Protein AF-A0A537RU06-F1 (afdb_monomer_lite)

Foldseek 3Di:
DDWDWAQQPQFRFIWTWDADPVGIDIDGDVVSCVVRVVDPVCPDPCVSVDPPPDPDPPPDD

Sequence (61 aa):
MPARTITCPDCGLVLRVSRNDTGSTLLYDAGDWQRRCKRIDLDNPAWCLIRRDGTHPKKEK

Radius of gyration: 13.03 Å; chains: 1; bounding box: 24×23×44 Å

pLDDT: mean 70.73, std 13.08, range [44.44, 86.88]

Secondary structure (DSSP, 8-state):
-PPEEEE-TTT--EEEEEEETTEEEEE--HHHHHHH---TT-SSGGGGGS--SS-S-----

Structure (mmCIF, N/CA/C/O backbone):
data_AF-A0A537RU06-F1
#
_entry.id   AF-A0A537RU06-F1
#
loop_
_atom_site.group_PDB
_atom_site.id
_atom_site.type_symbol
_atom_site.label_atom_id
_atom_site.label_alt_id
_atom_site.label_comp_id
_atom_site.label_asym_id
_atom_site.label_entity_id
_atom_site.label_seq_id
_atom_site.pdbx_PDB_ins_code
_atom_site.Cartn_x
_atom_site.Cartn_y
_atom_site.Cartn_z
_atom_site.occupancy
_atom_site.B_iso_or_equiv
_atom_site.auth_seq_id
_atom_site.auth_comp_id
_atom_site.auth_asym_id
_atom_site.auth_atom_id
_atom_site.pdbx_PDB_model_num
ATOM 1 N N . MET A 1 1 ? 2.376 -10.902 -17.175 1.00 49.31 1 MET A N 1
ATOM 2 C CA . MET A 1 1 ? 2.129 -11.728 -15.968 1.00 49.31 1 MET A CA 1
ATOM 3 C C . MET A 1 1 ? 0.836 -11.255 -15.310 1.00 49.31 1 MET A C 1
ATOM 5 O O . MET A 1 1 ? 0.601 -10.053 -15.350 1.00 49.31 1 MET A O 1
ATOM 9 N N . PRO A 1 2 ? -0.024 -12.134 -14.767 1.00 57.47 2 PRO A N 1
ATOM 10 C CA . PRO A 1 2 ? -1.315 -11.716 -14.219 1.00 57.47 2 PRO A CA 1
ATOM 11 C C . PRO A 1 2 ? -1.125 -10.848 -12.968 1.00 57.47 2 PRO A C 1
ATOM 13 O O . PRO A 1 2 ? -0.387 -11.221 -12.054 1.00 57.47 2 PRO A O 1
ATOM 16 N N . ALA A 1 3 ? -1.794 -9.694 -12.930 1.00 65.56 3 ALA A N 1
ATOM 17 C CA . ALA A 1 3 ? -1.861 -8.856 -11.739 1.00 65.56 3 ALA A CA 1
ATOM 18 C C . ALA A 1 3 ? -2.576 -9.629 -10.620 1.00 65.56 3 ALA A C 1
ATOM 20 O O . ALA A 1 3 ? -3.681 -10.139 -10.815 1.00 65.56 3 ALA A O 1
ATOM 21 N N . ARG A 1 4 ? -1.945 -9.745 -9.447 1.00 79.06 4 ARG A N 1
ATOM 22 C CA . ARG A 1 4 ? -2.551 -10.410 -8.285 1.00 79.06 4 ARG A CA 1
ATOM 23 C C . ARG A 1 4 ? -3.326 -9.387 -7.478 1.00 79.06 4 ARG A C 1
ATOM 25 O O . ARG A 1 4 ? -2.756 -8.395 -7.050 1.00 79.06 4 ARG A O 1
ATOM 32 N N . THR A 1 5 ? -4.605 -9.642 -7.243 1.00 83.19 5 THR A N 1
ATOM 33 C CA . THR A 1 5 ? -5.413 -8.807 -6.350 1.00 83.19 5 THR A CA 1
ATOM 34 C C . THR A 1 5 ? -5.458 -9.457 -4.974 1.00 83.19 5 THR A C 1
ATOM 36 O O . THR A 1 5 ? -5.709 -10.656 -4.869 1.00 83.19 5 THR A O 1
ATOM 39 N N . ILE A 1 6 ? -5.170 -8.685 -3.932 1.00 80.81 6 ILE A N 1
ATOM 40 C CA . ILE A 1 6 ? -5.120 -9.125 -2.541 1.00 80.81 6 ILE A CA 1
ATOM 41 C C . ILE A 1 6 ? -5.991 -8.179 -1.733 1.00 80.81 6 ILE A C 1
ATOM 43 O O . ILE A 1 6 ? -5.819 -6.965 -1.788 1.00 80.81 6 ILE A O 1
ATOM 47 N N . THR A 1 7 ? -6.921 -8.735 -0.972 1.00 83.38 7 THR A N 1
ATOM 48 C CA . THR A 1 7 ? -7.731 -7.956 -0.042 1.00 83.38 7 THR A CA 1
ATOM 49 C C . THR A 1 7 ? -7.060 -7.982 1.321 1.00 83.38 7 THR A C 1
ATOM 51 O O . THR A 1 7 ? -6.763 -9.053 1.847 1.00 83.38 7 THR A O 1
ATOM 54 N N . CYS A 1 8 ? -6.812 -6.807 1.887 1.00 77.94 8 CYS A N 1
ATOM 55 C CA . CYS A 1 8 ? -6.235 -6.657 3.209 1.00 77.94 8 CYS A CA 1
ATOM 56 C C . CYS A 1 8 ? -7.163 -7.296 4.253 1.00 77.94 8 CYS A C 1
ATOM 58 O O . CYS A 1 8 ? -8.322 -6.881 4.344 1.00 77.94 8 CYS A O 1
ATOM 60 N N . PRO A 1 9 ? -6.690 -8.261 5.057 1.00 75.75 9 PRO A N 1
ATOM 61 C CA . PRO A 1 9 ? -7.531 -8.929 6.048 1.00 75.75 9 PRO A CA 1
ATOM 62 C C . PRO A 1 9 ? -7.934 -8.002 7.203 1.00 75.75 9 PRO A C 1
ATOM 64 O O . PRO A 1 9 ? -9.004 -8.176 7.774 1.00 75.75 9 PRO A O 1
ATOM 67 N N . ASP A 1 10 ? -7.112 -6.999 7.527 1.00 73.50 10 ASP A N 1
ATOM 68 C CA . ASP A 1 10 ? -7.364 -6.079 8.641 1.00 73.50 10 ASP A CA 1
ATOM 69 C C . ASP A 1 10 ? -8.434 -5.019 8.331 1.00 73.50 10 ASP A C 1
ATOM 71 O O . ASP A 1 10 ? -9.261 -4.714 9.185 1.00 73.50 10 ASP A O 1
ATOM 75 N N . CYS A 1 11 ? -8.410 -4.425 7.132 1.00 77.31 11 CYS A N 1
ATOM 76 C CA . CYS A 1 11 ? -9.262 -3.274 6.794 1.00 77.31 11 CYS A CA 1
ATOM 77 C C . CYS A 1 11 ? -10.090 -3.450 5.512 1.00 77.31 11 CYS A C 1
ATOM 79 O O . CYS A 1 11 ? -10.812 -2.540 5.105 1.00 77.31 11 CYS A O 1
ATOM 81 N N . GLY A 1 12 ? -9.988 -4.603 4.844 1.00 79.69 12 GLY A N 1
ATOM 82 C CA . GLY A 1 12 ? -10.734 -4.896 3.619 1.00 79.69 12 GLY A CA 1
ATOM 83 C C . GLY A 1 12 ? -10.309 -4.070 2.400 1.00 79.69 12 GLY A C 1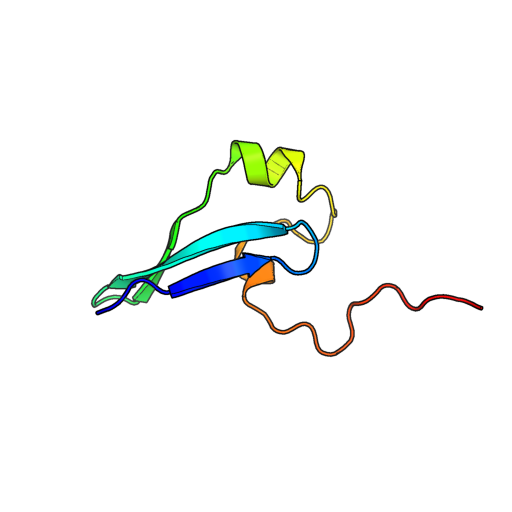
ATOM 84 O O . GLY A 1 12 ? -11.047 -4.024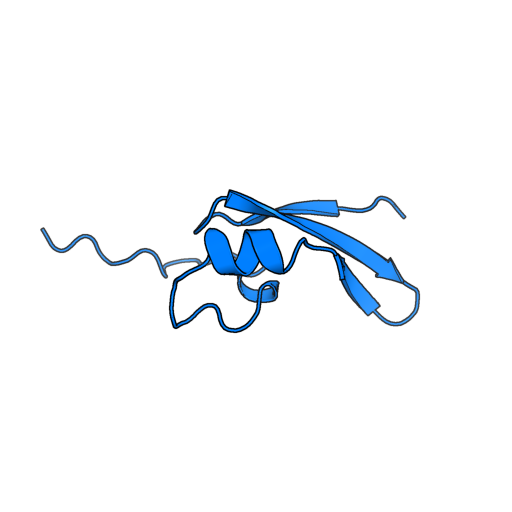 1.417 1.00 79.69 12 GLY A O 1
ATOM 85 N N . LEU A 1 13 ? -9.159 -3.388 2.455 1.00 85.06 13 LEU A N 1
ATOM 86 C CA . LEU A 1 13 ? -8.611 -2.635 1.326 1.00 85.06 13 LEU A CA 1
ATOM 87 C C . LEU A 1 13 ? -8.186 -3.586 0.206 1.00 85.06 13 LEU A C 1
ATOM 89 O O . LEU A 1 13 ? -7.493 -4.568 0.454 1.00 85.06 13 LEU A O 1
ATOM 93 N N . VAL A 1 14 ? -8.532 -3.261 -1.034 1.00 85.25 14 VAL A N 1
ATOM 94 C CA . VAL A 1 14 ? -8.103 -4.038 -2.198 1.00 85.25 14 VAL A CA 1
ATOM 95 C C . VAL A 1 14 ? -6.773 -3.499 -2.723 1.00 85.25 14 VAL A C 1
ATOM 97 O O . VAL A 1 14 ? -6.681 -2.356 -3.161 1.00 85.25 14 VAL A O 1
ATOM 100 N N . LEU A 1 15 ? -5.750 -4.347 -2.712 1.00 83.62 15 LEU A N 1
ATOM 101 C CA . LEU A 1 15 ? -4.415 -4.076 -3.235 1.00 83.62 15 LEU A CA 1
ATOM 102 C C . LEU A 1 15 ? -4.199 -4.875 -4.513 1.00 83.62 15 LEU A C 1
ATOM 104 O O . LEU A 1 15 ? -4.454 -6.077 -4.567 1.00 83.62 15 LEU A O 1
ATOM 108 N N . ARG A 1 16 ? -3.688 -4.225 -5.550 1.00 86.88 16 ARG A N 1
ATOM 109 C CA . ARG A 1 16 ? -3.274 -4.879 -6.790 1.00 86.88 16 ARG A CA 1
ATOM 110 C C . ARG A 1 16 ? -1.757 -4.934 -6.836 1.00 86.88 16 ARG A C 1
ATOM 112 O O . ARG A 1 16 ? -1.085 -3.913 -6.808 1.00 86.88 16 ARG A O 1
ATOM 119 N N . VAL A 1 17 ? -1.211 -6.135 -6.918 1.00 83.25 17 VAL A N 1
ATOM 120 C CA . VAL A 1 17 ? 0.217 -6.382 -7.087 1.00 83.25 17 VAL A CA 1
ATOM 121 C C . VAL A 1 17 ? 0.502 -6.513 -8.575 1.00 83.25 17 VAL A C 1
ATOM 123 O O . VAL A 1 17 ? 0.063 -7.472 -9.218 1.00 83.25 17 VAL A O 1
ATOM 126 N N . SER A 1 18 ? 1.258 -5.559 -9.109 1.00 83.38 18 SER A N 1
ATOM 127 C CA . SER A 1 18 ? 1.834 -5.643 -10.448 1.00 83.38 18 SER A CA 1
ATOM 128 C C . SER A 1 18 ? 3.289 -6.083 -10.338 1.00 83.38 18 SER A C 1
ATOM 130 O O . SER A 1 18 ? 4.066 -5.470 -9.608 1.00 83.38 18 SER A O 1
ATOM 132 N N . ARG A 1 19 ? 3.670 -7.156 -11.036 1.00 77.56 19 ARG A N 1
ATOM 133 C CA . ARG A 1 19 ? 5.076 -7.565 -11.161 1.00 77.56 19 ARG A CA 1
ATOM 134 C C . ARG A 1 19 ? 5.667 -6.949 -12.419 1.00 77.56 19 ARG A C 1
ATOM 136 O O . ARG A 1 19 ? 5.162 -7.207 -13.508 1.00 77.56 19 ARG A O 1
ATOM 143 N N . ASN A 1 20 ? 6.740 -6.194 -12.235 1.00 77.00 20 ASN A N 1
ATOM 144 C CA . ASN A 1 20 ? 7.582 -5.650 -13.290 1.00 77.00 20 ASN A CA 1
ATOM 145 C C . ASN A 1 20 ? 8.962 -6.322 -13.225 1.00 77.00 20 ASN A C 1
ATOM 147 O O . ASN A 1 20 ? 9.284 -6.996 -12.246 1.00 77.00 20 ASN A O 1
ATOM 151 N N . ASP A 1 21 ? 9.785 -6.112 -14.250 1.00 75.06 21 ASP A N 1
ATOM 152 C CA . ASP A 1 21 ? 11.121 -6.721 -14.371 1.00 75.06 21 ASP A CA 1
ATOM 153 C C . ASP A 1 21 ? 12.037 -6.409 -13.168 1.00 75.06 21 ASP A C 1
ATOM 155 O O . ASP A 1 21 ? 12.852 -7.222 -12.750 1.00 75.06 21 ASP A O 1
ATOM 159 N N . THR A 1 22 ? 11.834 -5.246 -12.542 1.00 75.06 22 THR A N 1
ATOM 160 C CA . THR A 1 22 ? 12.630 -4.746 -11.410 1.00 75.06 22 THR A CA 1
ATOM 161 C C . THR A 1 22 ? 12.038 -5.084 -10.034 1.00 75.06 22 THR A C 1
ATOM 163 O O . THR A 1 22 ? 12.655 -4.782 -9.015 1.00 75.06 22 THR A O 1
ATOM 166 N N . GLY A 1 23 ? 10.836 -5.672 -9.956 1.00 76.81 23 GLY A N 1
ATOM 167 C CA . GLY A 1 23 ? 10.205 -5.978 -8.669 1.00 76.81 23 GLY A CA 1
ATOM 168 C C . GLY A 1 23 ? 8.677 -6.033 -8.674 1.00 76.81 23 GLY A C 1
ATOM 169 O O . GLY A 1 23 ? 8.025 -6.179 -9.703 1.00 76.81 23 GLY A O 1
ATOM 170 N N . SER A 1 24 ? 8.086 -5.949 -7.480 1.00 79.88 24 SER A N 1
ATOM 171 C CA . SER A 1 24 ? 6.629 -5.937 -7.296 1.00 79.88 24 SER A CA 1
ATOM 172 C C . SER A 1 24 ? 6.170 -4.560 -6.825 1.00 79.88 24 SER A C 1
ATOM 174 O O . SER A 1 24 ? 6.634 -4.076 -5.798 1.00 79.88 24 SER A O 1
ATOM 176 N N . THR A 1 25 ? 5.241 -3.950 -7.554 1.00 81.69 25 THR A N 1
ATOM 177 C CA . THR A 1 25 ? 4.621 -2.670 -7.201 1.00 81.69 25 THR A CA 1
ATOM 178 C C . THR A 1 25 ? 3.210 -2.907 -6.677 1.00 81.69 25 THR A C 1
ATOM 180 O O . THR A 1 25 ? 2.444 -3.692 -7.242 1.00 81.69 25 THR A O 1
ATOM 183 N N . LEU A 1 26 ? 2.866 -2.207 -5.598 1.00 81.12 26 LEU A N 1
ATOM 184 C CA . LEU A 1 26 ? 1.523 -2.179 -5.035 1.00 81.12 26 LEU A CA 1
ATOM 185 C C . LEU A 1 26 ? 0.740 -1.000 -5.600 1.00 81.12 26 LEU A C 1
ATOM 187 O O . LEU A 1 26 ? 1.153 0.148 -5.481 1.00 81.12 26 LEU A O 1
ATOM 191 N N . LEU A 1 27 ? -0.409 -1.301 -6.187 1.00 85.25 27 LEU A N 1
ATOM 192 C CA . LEU A 1 27 ? -1.396 -0.344 -6.658 1.00 85.25 27 LEU A CA 1
ATOM 193 C C . LEU A 1 27 ? -2.596 -0.408 -5.714 1.00 85.25 27 LEU A C 1
ATOM 195 O O . LEU A 1 27 ? -3.226 -1.457 -5.568 1.00 85.25 27 LEU A O 1
ATOM 199 N N . TYR A 1 28 ? -2.903 0.705 -5.062 1.00 82.88 28 TYR A N 1
ATOM 200 C CA . TYR A 1 28 ? -4.014 0.837 -4.126 1.00 82.88 28 TYR A CA 1
ATOM 201 C C . TYR A 1 28 ? -4.521 2.275 -4.124 1.00 82.88 28 TYR A C 1
ATOM 203 O O . TYR A 1 28 ? -3.804 3.195 -4.518 1.00 82.88 28 TYR A O 1
ATOM 211 N N . ASP A 1 29 ? -5.756 2.466 -3.671 1.00 85.38 29 ASP A N 1
ATOM 212 C CA . ASP A 1 29 ? -6.299 3.801 -3.456 1.00 85.38 29 ASP A CA 1
ATOM 213 C C . ASP A 1 29 ? -5.834 4.320 -2.090 1.00 85.38 29 ASP A C 1
ATOM 215 O O . ASP A 1 29 ? -6.200 3.779 -1.045 1.00 85.38 29 ASP A O 1
ATOM 219 N N . ALA A 1 30 ? -4.969 5.336 -2.095 1.00 81.06 30 ALA A N 1
ATOM 220 C CA . ALA A 1 30 ? -4.405 5.892 -0.867 1.00 81.06 30 ALA A CA 1
ATOM 221 C C . ALA A 1 30 ? -5.469 6.572 0.012 1.00 81.06 30 ALA A C 1
ATOM 223 O O . ALA A 1 30 ? -5.359 6.539 1.238 1.00 81.06 30 ALA A O 1
ATOM 224 N N . GLY A 1 31 ? -6.517 7.142 -0.594 1.00 83.12 31 GLY A N 1
ATOM 225 C CA . GLY A 1 31 ? -7.624 7.758 0.134 1.00 83.12 31 GLY A CA 1
ATOM 226 C C . GLY A 1 31 ? -8.499 6.719 0.835 1.00 83.12 31 GLY A C 1
ATOM 227 O O . GLY A 1 31 ? -8.838 6.879 2.007 1.00 83.12 31 GLY A O 1
ATOM 228 N N . ASP A 1 32 ? -8.830 5.624 0.152 1.00 82.12 32 ASP A N 1
ATOM 229 C CA . ASP A 1 32 ? -9.542 4.479 0.722 1.00 82.12 32 ASP A CA 1
ATOM 230 C C . ASP A 1 32 ? -8.692 3.785 1.792 1.00 82.12 32 ASP A C 1
ATOM 232 O O . ASP A 1 32 ? -9.208 3.439 2.855 1.00 82.12 32 ASP A O 1
ATOM 236 N N . TRP A 1 33 ? -7.376 3.676 1.581 1.00 79.19 33 TRP A N 1
ATOM 237 C CA . TRP A 1 33 ? -6.446 3.175 2.592 1.00 79.19 33 TRP A CA 1
ATOM 238 C C . TRP A 1 33 ? -6.459 4.039 3.855 1.00 79.19 33 TRP A C 1
ATOM 240 O O . TRP A 1 33 ? -6.706 3.501 4.929 1.00 79.19 33 TRP A O 1
ATOM 250 N N . GLN A 1 34 ? -6.314 5.364 3.749 1.00 77.69 34 GLN A N 1
ATOM 251 C CA . GLN A 1 34 ? -6.395 6.257 4.915 1.00 77.69 34 GLN A CA 1
ATOM 252 C C . GLN A 1 34 ? -7.763 6.209 5.616 1.00 77.69 34 GLN A C 1
ATOM 254 O O . GLN A 1 34 ? -7.853 6.377 6.834 1.00 77.69 34 GLN A O 1
ATOM 259 N N . ARG A 1 35 ? -8.851 5.980 4.869 1.00 82.62 35 ARG A N 1
ATOM 260 C CA . ARG A 1 35 ? -10.204 5.879 5.440 1.00 82.62 35 ARG A CA 1
ATOM 261 C C . ARG A 1 35 ? -10.434 4.561 6.175 1.00 82.62 35 ARG A C 1
ATOM 263 O O . ARG A 1 35 ? -11.025 4.581 7.256 1.00 82.62 35 ARG A O 1
ATOM 270 N N . ARG A 1 36 ? -10.008 3.438 5.590 1.00 79.06 36 ARG A N 1
ATOM 271 C CA . ARG A 1 36 ? -10.273 2.081 6.098 1.00 79.06 36 ARG A CA 1
ATOM 272 C C . ARG A 1 36 ? -9.199 1.593 7.058 1.00 79.06 36 ARG A C 1
ATOM 274 O O . ARG A 1 36 ? -9.504 1.075 8.128 1.00 79.06 36 ARG A O 1
ATOM 281 N N . CYS A 1 37 ? -7.939 1.738 6.676 1.00 75.06 37 CYS A N 1
ATOM 282 C CA . CYS A 1 37 ? -6.784 1.279 7.431 1.00 75.06 37 CYS A CA 1
ATOM 283 C C . CYS A 1 37 ? -6.316 2.393 8.385 1.00 75.06 37 CYS A C 1
ATOM 285 O O . CYS A 1 37 ? -5.359 3.106 8.121 1.00 75.06 37 CYS A O 1
ATOM 287 N N . LYS A 1 38 ? -7.008 2.539 9.525 1.00 69.94 38 LYS A N 1
ATOM 288 C CA . LYS A 1 38 ? -6.670 3.509 10.592 1.00 69.94 38 LYS A CA 1
ATOM 289 C C . LYS A 1 38 ? -5.754 2.955 11.690 1.00 69.94 38 LYS A C 1
ATOM 291 O O . LYS A 1 38 ? -5.572 3.587 12.729 1.00 69.94 38 LYS A O 1
ATOM 296 N N . ARG A 1 39 ? -5.246 1.734 11.528 1.00 65.75 39 ARG A N 1
ATOM 297 C CA . ARG A 1 39 ? -4.424 1.082 12.553 1.00 65.75 39 ARG A CA 1
ATOM 298 C C . ARG A 1 39 ? -3.039 1.743 12.538 1.00 65.75 39 ARG A C 1
ATOM 300 O O . ARG A 1 39 ? -2.400 1.749 11.497 1.00 65.75 39 ARG A O 1
ATOM 307 N N . ILE A 1 40 ? -2.599 2.282 13.677 1.00 51.75 40 ILE A N 1
ATOM 308 C CA . ILE A 1 40 ? -1.328 3.020 13.837 1.00 51.75 40 ILE A CA 1
ATOM 309 C C . ILE A 1 40 ? -0.096 2.214 13.376 1.00 51.75 40 ILE A C 1
ATOM 311 O O . ILE A 1 40 ? 0.858 2.790 12.872 1.00 51.75 40 ILE A O 1
ATOM 315 N N . ASP A 1 41 ? -0.152 0.882 13.462 1.00 58.44 41 ASP A N 1
ATOM 316 C CA . ASP A 1 41 ? 0.8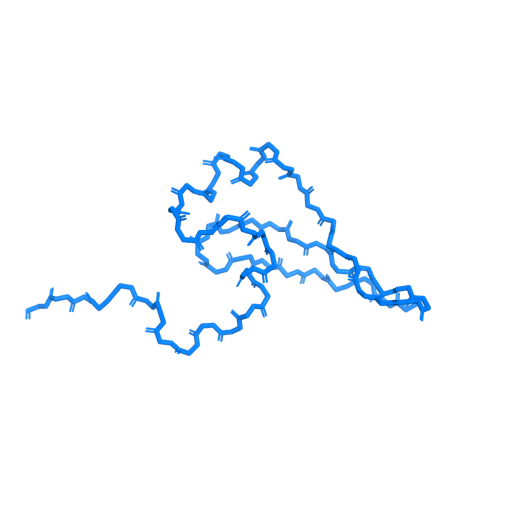96 -0.033 12.979 1.00 58.44 41 ASP A CA 1
ATOM 317 C C . ASP A 1 41 ? 0.882 -0.298 11.460 1.00 58.44 41 ASP A C 1
ATOM 319 O O . ASP A 1 41 ? 1.713 -1.047 10.949 1.00 58.44 41 ASP A O 1
ATOM 323 N N . LEU A 1 42 ? -0.082 0.249 10.719 1.00 62.09 42 LEU A N 1
ATOM 324 C CA . LEU A 1 42 ? -0.213 0.078 9.271 1.00 62.09 42 LEU A CA 1
ATOM 325 C C . LEU A 1 42 ? 0.270 1.336 8.544 1.00 62.09 42 LEU A C 1
ATOM 327 O O . LEU A 1 42 ? -0.452 1.852 7.706 1.00 62.09 42 LEU A O 1
ATOM 331 N N . ASP A 1 43 ? 1.481 1.820 8.835 1.00 65.75 43 ASP A N 1
ATOM 332 C CA . ASP A 1 43 ? 2.106 2.956 8.123 1.00 65.75 43 ASP A CA 1
ATOM 333 C C . ASP A 1 43 ? 2.379 2.637 6.636 1.00 65.75 43 ASP A C 1
ATOM 335 O O . ASP A 1 43 ? 2.511 3.518 5.792 1.00 65.75 43 ASP A O 1
ATOM 339 N N . ASN A 1 44 ? 2.388 1.344 6.281 1.00 71.62 44 ASN A N 1
ATOM 340 C CA . ASN A 1 44 ? 2.618 0.878 4.919 1.00 71.62 44 ASN A CA 1
ATOM 341 C C . ASN A 1 44 ? 1.547 -0.143 4.466 1.00 71.62 44 ASN A C 1
ATOM 343 O O . ASN A 1 44 ? 1.370 -1.180 5.109 1.00 71.62 44 ASN A O 1
ATOM 347 N N . PRO A 1 45 ? 0.866 0.063 3.326 1.00 71.38 45 PRO A N 1
ATOM 348 C CA . PRO A 1 45 ? -0.110 -0.894 2.794 1.00 71.38 45 PRO A CA 1
ATOM 349 C C . PRO A 1 45 ? 0.499 -2.246 2.395 1.00 71.38 45 PRO A C 1
ATOM 351 O O . PRO A 1 45 ? -0.228 -3.230 2.256 1.00 71.38 45 PRO A O 1
ATOM 354 N N . ALA A 1 46 ? 1.827 -2.340 2.272 1.00 72.81 46 ALA A N 1
ATOM 355 C CA . ALA A 1 46 ? 2.529 -3.610 2.108 1.00 72.81 46 ALA A CA 1
ATOM 356 C C . ALA A 1 46 ? 2.315 -4.576 3.285 1.00 72.81 46 ALA A C 1
ATOM 358 O O . ALA A 1 46 ? 2.409 -5.788 3.094 1.00 72.81 46 ALA A O 1
ATOM 359 N N . TRP A 1 47 ? 1.943 -4.082 4.472 1.00 73.00 47 TRP A N 1
ATOM 360 C CA . TRP A 1 47 ? 1.591 -4.927 5.618 1.00 73.00 47 TRP A CA 1
ATOM 361 C C . TRP A 1 47 ? 0.413 -5.861 5.338 1.00 73.00 47 TRP A C 1
ATOM 363 O O . TRP A 1 47 ? 0.376 -6.969 5.863 1.00 73.00 47 TRP A O 1
ATOM 373 N N . CYS A 1 48 ? -0.505 -5.468 4.456 1.00 73.25 48 CYS A N 1
ATOM 374 C CA . CYS A 1 48 ? -1.621 -6.311 4.034 1.00 73.25 48 CYS A CA 1
ATOM 375 C C . CYS A 1 48 ? -1.187 -7.532 3.199 1.00 73.25 48 CYS A C 1
ATOM 377 O O . CYS A 1 48 ? -1.984 -8.448 3.003 1.00 73.25 48 CYS A O 1
ATOM 379 N N . LEU A 1 49 ? 0.048 -7.547 2.678 1.00 68.31 49 LEU A N 1
ATOM 380 C CA . LEU A 1 49 ? 0.626 -8.692 1.964 1.00 68.31 49 LEU A CA 1
ATOM 381 C C . LEU A 1 49 ? 1.284 -9.709 2.897 1.00 68.31 49 LEU A C 1
ATOM 383 O O . LEU A 1 49 ? 1.509 -10.855 2.501 1.00 68.31 49 LEU A O 1
ATOM 387 N N . ILE A 1 50 ? 1.638 -9.290 4.109 1.00 67.12 50 ILE A N 1
ATOM 388 C CA . ILE A 1 50 ? 2.281 -10.151 5.090 1.00 67.12 50 ILE A CA 1
ATOM 389 C C . ILE A 1 50 ? 1.168 -10.997 5.705 1.00 67.12 50 ILE A C 1
ATOM 391 O O . ILE A 1 50 ? 0.266 -10.465 6.352 1.00 67.12 50 ILE A O 1
ATOM 395 N N . ARG A 1 51 ? 1.198 -12.323 5.496 1.00 54.69 51 ARG A N 1
ATOM 396 C CA . ARG A 1 51 ? 0.348 -13.234 6.275 1.00 54.69 51 ARG A CA 1
ATOM 397 C C . ARG A 1 51 ? 0.710 -13.026 7.738 1.00 54.69 51 ARG A C 1
ATOM 399 O O . ARG A 1 51 ? 1.778 -13.436 8.182 1.00 54.69 51 ARG A O 1
ATOM 406 N N . ARG A 1 52 ? -0.160 -12.339 8.469 1.00 54.50 52 ARG A N 1
ATOM 407 C CA . ARG A 1 52 ? -0.055 -12.211 9.915 1.00 54.50 52 ARG A CA 1
ATOM 408 C C . ARG A 1 52 ? -0.470 -13.540 10.533 1.00 54.50 52 ARG A C 1
ATOM 410 O O . ARG A 1 52 ? -1.606 -13.697 10.967 1.00 54.50 52 ARG A O 1
ATOM 417 N N . ASP A 1 53 ? 0.458 -14.489 10.586 1.00 45.06 53 ASP A N 1
ATOM 418 C CA . ASP A 1 53 ? 0.429 -15.539 11.602 1.00 45.06 53 ASP A CA 1
ATOM 419 C C . ASP A 1 53 ? 0.534 -14.845 12.976 1.00 45.06 53 ASP A C 1
ATOM 421 O O . ASP A 1 53 ? 1.618 -14.567 13.480 1.00 45.06 53 ASP A O 1
ATOM 425 N N . GLY A 1 54 ? -0.608 -14.456 13.556 1.00 48.00 54 GLY A N 1
ATOM 426 C CA . GLY A 1 54 ? -0.707 -14.142 14.987 1.00 48.00 54 GLY A CA 1
ATOM 427 C C . GLY A 1 54 ? -0.844 -12.677 15.434 1.00 48.00 54 GLY A C 1
ATOM 428 O O . GLY A 1 54 ? -0.970 -12.459 16.632 1.00 48.00 54 GLY A O 1
ATOM 429 N N . THR A 1 55 ? -0.907 -11.665 14.558 1.00 48.00 55 THR A N 1
ATOM 430 C CA . THR A 1 55 ? -1.186 -10.252 14.964 1.00 48.00 55 THR A CA 1
ATOM 431 C C . THR A 1 55 ? -2.676 -9.888 14.927 1.00 48.00 55 THR A C 1
ATOM 433 O O . THR A 1 55 ? -3.078 -8.737 14.710 1.00 48.00 55 THR A O 1
ATOM 436 N N . HIS A 1 56 ? -3.528 -10.879 15.186 1.00 46.69 56 HIS A N 1
ATOM 437 C CA . HIS A 1 56 ? -4.863 -10.603 15.701 1.00 46.69 56 HIS A CA 1
ATOM 438 C C . HIS A 1 56 ? -4.677 -9.958 17.082 1.00 46.69 56 HIS A C 1
ATOM 440 O O . HIS A 1 56 ? -3.836 -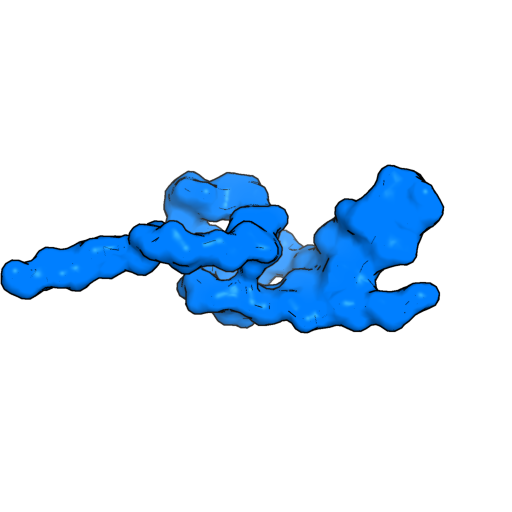10.444 17.843 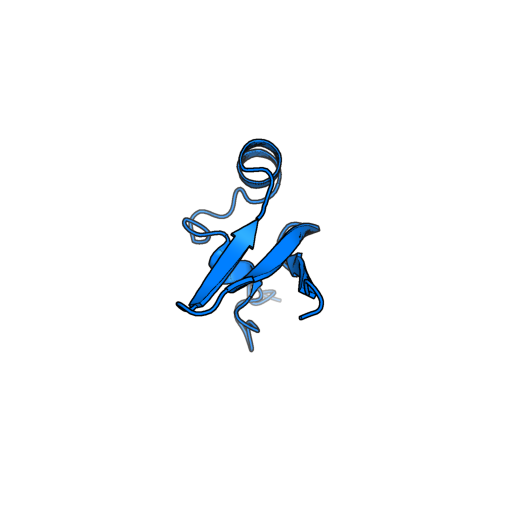1.00 46.69 56 HIS A O 1
ATOM 446 N N . PRO A 1 57 ? -5.408 -8.886 17.449 1.00 44.44 57 PRO A N 1
ATOM 447 C CA . PRO A 1 57 ? -5.473 -8.515 18.854 1.00 44.44 57 PRO A CA 1
ATOM 448 C C . PRO A 1 57 ? -5.909 -9.775 19.602 1.00 44.44 57 PRO A C 1
ATOM 450 O O . PRO A 1 57 ? -6.939 -10.373 19.271 1.00 44.44 57 PRO A O 1
ATOM 453 N N . LYS A 1 58 ? -5.063 -10.238 20.528 1.00 46.06 58 LYS A N 1
ATOM 454 C CA . LYS A 1 58 ? -5.405 -11.309 21.460 1.00 46.06 58 LYS A CA 1
ATOM 455 C C . LYS A 1 58 ? -6.748 -10.878 22.044 1.00 46.06 58 LYS A C 1
ATOM 457 O O . LYS A 1 58 ? -6.820 -9.828 22.675 1.00 46.06 58 LYS A O 1
ATOM 462 N N . LYS A 1 59 ? -7.829 -11.603 21.737 1.00 50.47 59 LYS A N 1
ATOM 463 C CA . LYS A 1 59 ? -9.079 -11.432 22.473 1.00 50.47 59 LYS A CA 1
ATOM 464 C C . LYS A 1 59 ? -8.732 -11.834 23.900 1.00 50.47 59 LYS A C 1
ATOM 466 O O . LYS A 1 59 ? -8.657 -13.026 24.184 1.00 50.47 59 LYS A O 1
ATOM 471 N N . GLU A 1 60 ? -8.406 -10.857 24.739 1.00 50.38 60 GLU A N 1
ATOM 472 C CA . GLU A 1 60 ? -8.427 -11.050 26.179 1.00 50.38 60 GLU A CA 1
ATOM 473 C C . GLU A 1 60 ? -9.848 -11.490 26.527 1.00 50.38 60 GLU A C 1
ATOM 475 O O . GLU A 1 60 ? -10.826 -10.823 26.179 1.00 50.38 60 GLU A O 1
ATOM 480 N N . LYS A 1 61 ? -9.943 -12.687 27.099 1.00 47.19 61 LYS A N 1
ATOM 48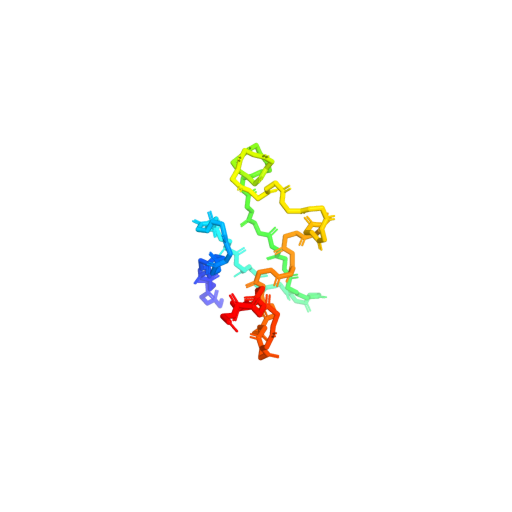1 C CA . LYS A 1 61 ? -11.140 -13.228 27.723 1.00 47.19 61 LYS A CA 1
ATOM 482 C C . LYS A 1 61 ? -10.793 -13.504 29.173 1.00 47.19 61 LYS A C 1
ATOM 484 O O . LYS A 1 61 ? -9.667 -14.005 29.391 1.00 47.19 61 LYS A O 1
#